Protein AF-J7MDX9-F1 (afdb_monomer)

pLDDT: mean 78.47, std 15.04, range [38.56, 94.88]

Solvent-accessible surface area (backbone atoms only — not comparable to full-atom values): 7002 Å² total; per-residue (Å²): 135,82,79,70,54,36,66,68,35,64,44,52,84,77,56,64,96,89,55,83,66,74,75,50,75,91,73,46,51,62,68,53,21,54,52,19,52,42,53,51,48,54,51,50,47,63,75,47,44,64,53,86,62,56,64,63,56,51,54,45,50,56,49,44,42,72,76,39,78,84,60,76,84,70,85,69,79,59,59,88,61,76,76,77,46,70,67,52,49,53,52,48,52,52,51,52,54,53,45,53,58,47,50,55,51,50,52,53,51,51,53,62,75,72,109

Radius of gyration: 16.1 Å; Cα contacts (8 Å, |Δi|>4): 74; chains: 1; bounding box: 34×32×41 Å

Foldseek 3Di:
DPLQDLVVLLAAPDDDPDDDGDRDVVRHPPLSNLVNLLSVLVVLLQLCLCPPPCVSNVVSVVSNCVSPVPDPPPPDPSPPDPCPDPVSVVSNVVSVVVVVVVVVVVVVSVVVNVD

Sequence (115 aa):
NSQINTIKSCTSQDPGPGNCPVLESSTLDRSKCLQGIYEDLKTYKAELGNLKDLRVLTSIDDMMQALQPHSPATPQPLPSTTLGSFQARMRLCGVLHAFCLRAVTISRMLGYLSA

Organism: Coturnix japonica (NCBI:txid93934)

Mean predicted aligned error: 9.0 Å

Nearest PDB structures (foldseek):
  2m0m-assembly1_B  TM=3.099E-01  e=9.095E+00  Trichonephila antipodiana

Secondary structure (DSSP, 8-state):
-----HHHHTS-S-PPTTSPPP--GGG--HHHHHHHHHHHHHHHHHHHTT-S-HHHHHHHHHHHHHH-TTS-----------TTSHHHHHHHHHHHHHHHHHHHHHHHHHHHHH-

Structure (mmCIF, N/CA/C/O backbone):
data_AF-J7MDX9-F1
#
_entry.id   AF-J7MDX9-F1
#
loop_
_atom_site.group_PDB
_atom_site.id
_atom_site.type_symbol
_atom_site.label_atom_id
_atom_site.label_alt_id
_atom_site.label_comp_id
_atom_site.label_asym_id
_atom_site.label_entity_id
_atom_site.label_seq_id
_atom_site.pdbx_PDB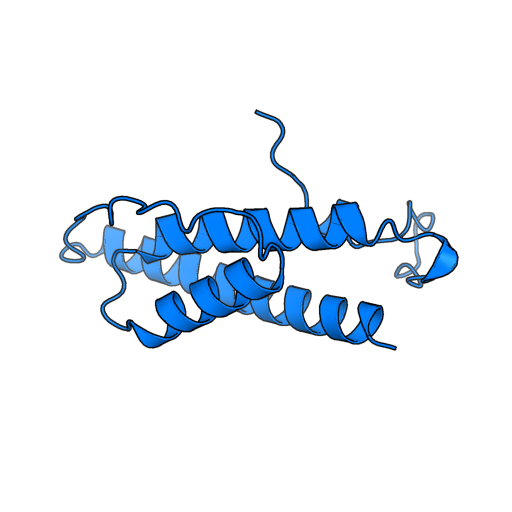_ins_code
_atom_site.Cartn_x
_atom_site.Cartn_y
_atom_site.Cartn_z
_atom_site.occupancy
_atom_site.B_iso_or_equiv
_atom_site.auth_seq_id
_atom_site.auth_comp_id
_atom_site.auth_asym_id
_atom_site.auth_atom_id
_atom_site.pdbx_PDB_model_num
ATOM 1 N N . ASN A 1 1 ? 15.351 6.995 10.279 1.00 38.56 1 ASN A N 1
ATOM 2 C CA . ASN A 1 1 ? 13.975 6.683 9.842 1.00 38.56 1 ASN A CA 1
ATOM 3 C C . ASN A 1 1 ? 13.872 6.971 8.345 1.00 38.56 1 ASN A C 1
ATOM 5 O O . ASN A 1 1 ? 13.434 8.042 7.952 1.00 38.56 1 ASN A O 1
ATOM 9 N N . SER A 1 2 ? 14.418 6.092 7.503 1.00 48.19 2 SER A N 1
ATOM 10 C CA . SER A 1 2 ? 14.397 6.251 6.043 1.00 48.19 2 SER A CA 1
ATOM 11 C C . SER A 1 2 ? 13.103 5.639 5.517 1.00 48.19 2 SER A C 1
ATOM 13 O O . SER A 1 2 ? 13.032 4.431 5.306 1.00 48.19 2 SER A O 1
ATOM 15 N N . GLN A 1 3 ? 12.063 6.459 5.381 1.00 60.03 3 GLN A N 1
ATOM 16 C CA . GLN A 1 3 ? 10.793 6.033 4.801 1.00 60.03 3 GLN A CA 1
ATOM 17 C C . GLN A 1 3 ? 11.065 5.549 3.367 1.00 60.03 3 GLN A C 1
ATOM 19 O O . GLN A 1 3 ? 11.527 6.327 2.529 1.00 60.03 3 GLN A O 1
ATOM 24 N N . ILE A 1 4 ? 10.876 4.253 3.104 1.00 66.88 4 ILE A N 1
ATOM 25 C CA . ILE A 1 4 ? 11.106 3.689 1.771 1.00 66.88 4 ILE A CA 1
ATOM 26 C C . ILE A 1 4 ? 10.093 4.326 0.820 1.00 66.88 4 ILE A C 1
ATOM 28 O O . ILE A 1 4 ? 8.889 4.288 1.054 1.00 66.88 4 ILE A O 1
ATOM 32 N N . ASN A 1 5 ? 10.581 4.941 -0.256 1.00 79.00 5 ASN A N 1
ATOM 33 C CA . ASN A 1 5 ? 9.716 5.484 -1.292 1.00 79.00 5 ASN A CA 1
ATOM 34 C C . ASN A 1 5 ? 9.469 4.399 -2.341 1.00 79.00 5 ASN A C 1
ATOM 36 O O . ASN A 1 5 ? 10.253 4.258 -3.275 1.00 79.00 5 ASN A O 1
ATOM 40 N N . THR A 1 6 ? 8.372 3.655 -2.197 1.00 82.94 6 THR A N 1
ATOM 41 C CA . THR A 1 6 ? 8.011 2.552 -3.103 1.00 82.94 6 THR A CA 1
ATOM 42 C C . THR A 1 6 ? 7.943 2.971 -4.562 1.00 82.94 6 THR A C 1
ATOM 44 O O . THR A 1 6 ? 8.329 2.198 -5.424 1.00 82.94 6 THR A O 1
ATOM 47 N N . ILE A 1 7 ? 7.520 4.206 -4.859 1.00 80.56 7 ILE A N 1
ATOM 48 C CA . ILE A 1 7 ? 7.485 4.699 -6.242 1.00 80.56 7 ILE A CA 1
ATOM 49 C C . ILE A 1 7 ? 8.907 4.740 -6.794 1.00 80.56 7 ILE A C 1
ATOM 51 O O . ILE A 1 7 ? 9.163 4.145 -7.832 1.00 80.56 7 ILE A O 1
ATOM 55 N N . LYS A 1 8 ? 9.847 5.360 -6.074 1.00 80.12 8 LYS A N 1
ATOM 56 C CA . LYS A 1 8 ? 11.260 5.395 -6.483 1.00 80.12 8 LYS A CA 1
ATOM 57 C C . LYS A 1 8 ? 11.887 4.002 -6.528 1.00 80.12 8 LYS A C 1
ATOM 59 O O . LYS A 1 8 ? 12.674 3.729 -7.421 1.00 80.12 8 LYS A O 1
ATOM 64 N N . SER A 1 9 ? 11.536 3.122 -5.592 1.00 82.56 9 SER A N 1
ATOM 65 C CA . SER A 1 9 ? 12.040 1.744 -5.571 1.00 82.56 9 SER A CA 1
ATOM 66 C C . SER A 1 9 ? 11.495 0.883 -6.713 1.00 82.56 9 SER A C 1
ATOM 68 O O . SER A 1 9 ? 12.135 -0.096 -7.079 1.00 82.56 9 SER A O 1
ATOM 70 N N . CYS A 1 10 ? 10.322 1.225 -7.251 1.00 80.75 10 CYS A N 1
ATOM 71 C CA . CYS A 1 10 ? 9.627 0.481 -8.300 1.00 80.75 10 CYS A CA 1
ATOM 72 C C . CYS A 1 10 ? 9.632 1.190 -9.667 1.00 80.75 10 CYS A C 1
ATOM 74 O O . CYS A 1 10 ? 8.879 0.798 -10.553 1.00 80.7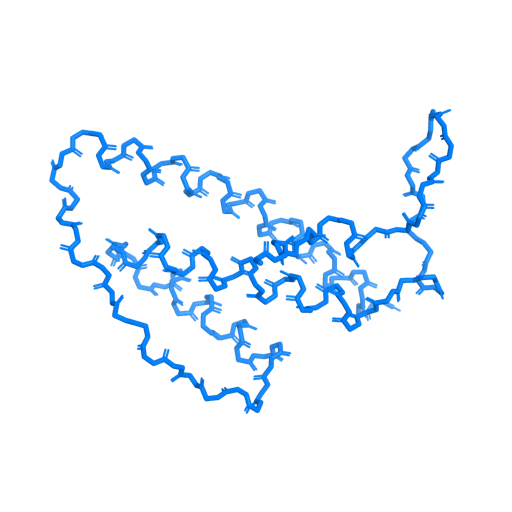5 10 CYS A O 1
ATOM 76 N N . THR A 1 11 ? 10.435 2.242 -9.854 1.00 74.69 11 THR A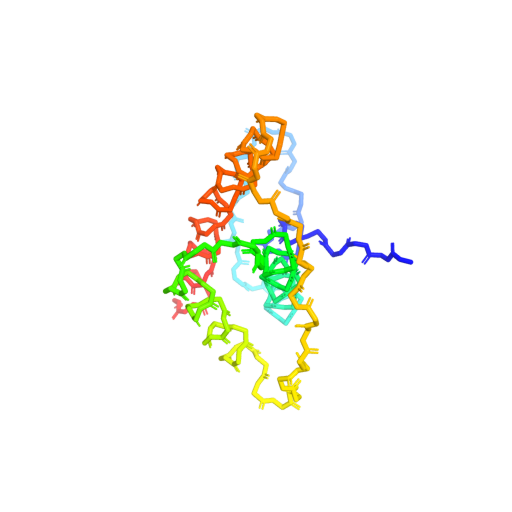 N 1
ATOM 77 C CA . THR A 1 11 ? 10.566 2.966 -11.132 1.00 74.69 11 THR A CA 1
ATOM 78 C C . THR A 1 11 ? 12.022 2.999 -11.590 1.00 74.69 11 THR A C 1
ATOM 80 O O . THR A 1 11 ? 12.935 2.921 -10.768 1.00 74.69 11 THR A O 1
ATOM 83 N N . SER A 1 12 ? 12.248 3.070 -12.906 1.00 63.66 12 SER A N 1
ATOM 84 C CA . SER A 1 12 ? 13.583 3.282 -13.479 1.00 63.66 12 SER A CA 1
ATOM 85 C C . SER A 1 12 ? 14.109 4.676 -13.111 1.00 63.66 12 SER A C 1
ATOM 87 O O . SER A 1 12 ? 13.332 5.594 -12.835 1.00 63.66 12 SER A O 1
ATOM 89 N N . GLN A 1 13 ? 15.437 4.841 -13.062 1.00 57.94 13 GLN A N 1
ATOM 90 C CA . GLN A 1 13 ? 16.036 6.152 -12.800 1.00 57.94 13 GLN A CA 1
ATOM 91 C C . GLN A 1 13 ? 15.681 7.142 -13.917 1.00 57.94 13 GLN A C 1
ATOM 93 O O . GLN A 1 13 ? 15.915 6.867 -15.087 1.00 57.94 13 GLN A O 1
ATOM 98 N N . ASP A 1 14 ? 15.108 8.266 -13.483 1.00 55.81 14 ASP A N 1
ATOM 99 C CA . ASP A 1 14 ? 14.902 9.552 -14.160 1.00 55.81 14 ASP A CA 1
ATOM 100 C C . ASP A 1 14 ? 14.908 9.522 -15.705 1.00 55.81 14 ASP A C 1
ATOM 102 O O . ASP A 1 14 ? 15.960 9.695 -16.330 1.00 55.81 14 ASP A O 1
ATOM 106 N N . PRO A 1 15 ? 13.746 9.348 -16.364 1.00 54.62 15 PRO A N 1
ATOM 107 C CA . PRO A 1 15 ? 13.640 9.758 -17.753 1.00 54.62 15 PRO A CA 1
ATOM 108 C C . PRO A 1 15 ? 13.731 11.286 -17.734 1.00 54.62 15 PRO A C 1
ATOM 110 O O . PRO A 1 15 ? 12.965 11.942 -17.033 1.00 54.62 15 PRO A O 1
ATOM 113 N N . GLY A 1 16 ? 14.671 11.873 -18.468 1.00 56.22 16 GLY A N 1
ATOM 114 C CA . GLY A 1 16 ? 14.789 13.330 -18.537 1.00 56.22 16 GLY A CA 1
ATOM 115 C C . GLY A 1 16 ? 13.443 14.046 -18.797 1.00 56.22 16 GLY A C 1
ATOM 116 O O . GLY A 1 16 ? 12.461 13.430 -19.228 1.00 56.22 16 GLY A O 1
ATOM 117 N N . PRO A 1 17 ? 13.372 15.364 -18.554 1.00 58.25 17 PRO A N 1
ATOM 118 C CA . PRO A 1 17 ? 12.116 16.107 -18.569 1.00 58.25 17 PRO A CA 1
ATOM 119 C C . PRO A 1 17 ? 11.343 15.908 -19.883 1.00 58.25 17 PRO A C 1
ATOM 121 O O . PRO A 1 17 ? 11.812 16.298 -20.948 1.00 58.25 17 PRO A O 1
ATOM 124 N N . GLY A 1 18 ? 10.142 15.321 -19.794 1.00 61.53 18 GLY A N 1
ATOM 125 C CA . GLY A 1 18 ? 9.158 15.319 -20.884 1.00 61.53 18 GLY A CA 1
ATOM 126 C C . GLY A 1 18 ? 8.527 13.979 -21.266 1.00 61.53 18 GLY A C 1
ATOM 127 O O . GLY A 1 18 ? 7.520 14.006 -21.965 1.00 61.53 18 GLY A O 1
ATOM 128 N N . ASN A 1 19 ? 9.029 12.828 -20.802 1.00 62.19 19 ASN A N 1
ATOM 129 C CA . ASN A 1 19 ? 8.459 11.519 -21.163 1.00 62.19 19 ASN A CA 1
ATOM 130 C C . ASN A 1 19 ? 8.087 10.684 -19.930 1.00 62.19 19 ASN A C 1
ATOM 132 O O . ASN A 1 19 ? 8.798 10.692 -18.927 1.00 62.19 19 ASN A O 1
ATOM 136 N N . CYS A 1 20 ? 6.980 9.933 -20.006 1.00 61.84 20 CYS A N 1
ATOM 137 C CA . CYS A 1 20 ? 6.694 8.899 -19.012 1.00 61.84 20 CYS A CA 1
ATOM 138 C C . CYS A 1 20 ? 7.824 7.857 -19.051 1.00 61.84 20 CYS A C 1
ATOM 140 O O . CYS A 1 20 ? 8.132 7.374 -20.144 1.00 61.84 20 CYS A O 1
ATOM 142 N N . PRO A 1 21 ? 8.435 7.500 -17.905 1.00 62.38 21 PRO A N 1
ATOM 143 C CA . PRO A 1 21 ? 9.503 6.513 -17.886 1.00 62.38 21 PRO A CA 1
ATOM 144 C C . PRO A 1 21 ? 8.999 5.216 -18.491 1.00 62.38 21 PRO A C 1
ATOM 146 O O . PRO A 1 21 ? 8.018 4.644 -18.009 1.00 62.38 21 PRO A O 1
ATOM 149 N N . VAL A 1 22 ? 9.685 4.740 -19.526 1.00 62.66 22 VAL A N 1
ATOM 150 C CA . VAL A 1 22 ? 9.581 3.333 -19.885 1.00 62.66 22 VAL A CA 1
ATOM 151 C C . VAL A 1 22 ? 10.247 2.581 -18.741 1.00 62.66 22 VAL A C 1
ATOM 153 O O . VAL A 1 22 ? 11.417 2.801 -18.415 1.00 62.66 22 VAL A O 1
ATOM 156 N N . LEU A 1 23 ? 9.457 1.758 -18.059 1.00 61.53 23 LEU A N 1
ATOM 157 C 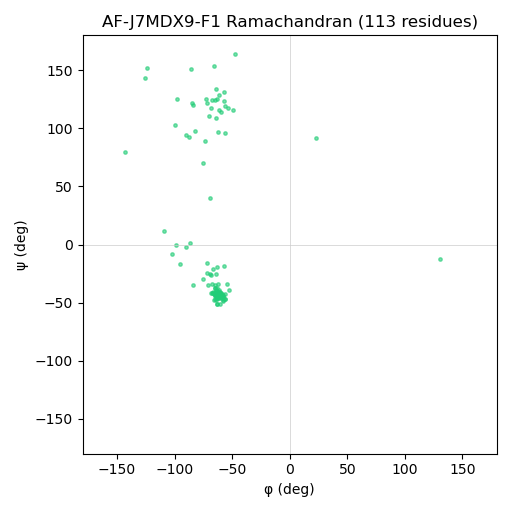CA . LEU A 1 23 ? 9.993 0.827 -17.088 1.00 61.53 23 LEU A CA 1
ATOM 158 C C . LEU A 1 23 ? 10.738 -0.227 -17.915 1.00 61.53 23 LEU A C 1
ATOM 160 O O . LEU A 1 23 ? 10.106 -0.949 -18.678 1.00 61.53 23 LEU A O 1
ATOM 164 N N . GLU A 1 24 ? 12.069 -0.250 -17.842 1.00 62.00 24 GLU A N 1
ATOM 165 C CA . GLU A 1 24 ? 12.876 -1.344 -18.388 1.00 62.00 24 GLU A CA 1
ATOM 166 C C . GLU A 1 24 ? 13.226 -2.310 -17.258 1.00 62.00 24 GLU A C 1
ATOM 168 O O . GLU A 1 24 ? 13.762 -1.912 -16.221 1.00 62.00 24 GLU A O 1
ATOM 173 N N . SER A 1 25 ? 12.899 -3.592 -17.430 1.00 60.66 25 SER A N 1
ATOM 174 C CA . SER A 1 25 ? 12.962 -4.600 -16.360 1.00 60.66 25 SER A CA 1
ATOM 175 C C . SER A 1 25 ? 14.400 -4.893 -15.947 1.00 60.66 25 SER A C 1
ATOM 177 O O . SER A 1 25 ? 14.651 -5.217 -14.790 1.00 60.66 25 SER A O 1
ATOM 179 N N . SER A 1 26 ? 15.342 -4.692 -16.868 1.00 60.00 26 SER A N 1
ATOM 180 C CA . SER A 1 26 ? 16.786 -4.860 -16.700 1.00 60.00 26 SER A CA 1
ATOM 181 C C . SER A 1 26 ? 17.417 -3.895 -15.689 1.00 60.00 26 SER A C 1
ATOM 183 O O . SER A 1 26 ? 18.454 -4.222 -15.116 1.00 60.00 26 SER A O 1
ATOM 185 N N . THR A 1 27 ? 16.811 -2.727 -15.443 1.00 68.31 27 THR A N 1
ATOM 186 C CA . THR A 1 27 ? 17.351 -1.697 -14.527 1.00 68.31 27 THR A CA 1
ATOM 187 C C . THR A 1 27 ? 16.655 -1.665 -13.166 1.00 68.31 27 THR A C 1
ATOM 189 O O . THR A 1 27 ? 17.099 -0.966 -12.251 1.00 68.31 27 THR A O 1
ATOM 192 N N . LEU A 1 28 ? 15.568 -2.425 -13.010 1.00 77.44 28 LEU A N 1
ATOM 193 C CA . LEU A 1 28 ? 14.740 -2.414 -11.814 1.00 77.44 28 LEU A CA 1
ATOM 194 C C . LEU A 1 28 ? 15.310 -3.341 -10.732 1.00 77.44 28 LEU A C 1
ATOM 196 O O . LEU A 1 28 ? 15.374 -4.559 -10.891 1.00 77.44 28 LEU A O 1
ATOM 200 N N . ASP A 1 29 ? 15.639 -2.773 -9.572 1.00 84.31 29 ASP A N 1
ATOM 201 C CA . ASP A 1 29 ? 15.979 -3.549 -8.378 1.00 84.31 29 ASP A CA 1
ATOM 202 C C . ASP A 1 29 ? 14.704 -4.170 -7.781 1.00 84.31 29 ASP A C 1
ATOM 204 O O . ASP A 1 29 ? 14.024 -3.588 -6.928 1.00 84.31 29 ASP A O 1
ATOM 208 N N . ARG A 1 30 ? 14.365 -5.375 -8.258 1.00 86.19 30 ARG A N 1
ATOM 209 C CA . ARG A 1 30 ? 13.177 -6.130 -7.831 1.00 86.19 30 ARG A CA 1
ATOM 210 C C . ARG A 1 30 ? 13.108 -6.292 -6.315 1.00 86.19 30 ARG A C 1
ATOM 212 O O . ARG A 1 30 ? 12.025 -6.169 -5.750 1.00 86.19 30 ARG A O 1
ATOM 219 N N . SER A 1 31 ? 14.242 -6.531 -5.657 1.00 87.50 31 SER A N 1
ATOM 220 C CA . SER A 1 31 ? 14.298 -6.705 -4.203 1.00 87.50 31 SER A CA 1
ATOM 221 C C . SER A 1 31 ? 13.874 -5.426 -3.479 1.00 87.50 31 SER A C 1
ATOM 223 O O . SER A 1 31 ? 12.983 -5.459 -2.627 1.00 87.50 31 SER A O 1
ATOM 225 N N . LYS A 1 32 ? 14.416 -4.267 -3.881 1.00 86.88 32 LYS A N 1
ATOM 226 C CA . LYS A 1 32 ? 14.014 -2.970 -3.308 1.00 86.88 32 LYS A CA 1
ATOM 227 C C . LYS A 1 32 ? 12.563 -2.611 -3.603 1.00 86.88 32 LYS A C 1
ATOM 229 O O . LYS A 1 32 ? 11.908 -2.036 -2.731 1.00 86.88 32 LYS A O 1
ATOM 234 N N . CYS A 1 33 ? 12.056 -2.929 -4.794 1.00 89.00 33 CYS A N 1
ATOM 235 C CA . CYS A 1 33 ? 10.650 -2.699 -5.116 1.00 89.00 33 CYS A CA 1
ATOM 236 C C . CYS A 1 33 ? 9.730 -3.529 -4.207 1.00 89.00 33 CYS A C 1
ATOM 238 O O . CYS A 1 33 ? 8.855 -2.965 -3.550 1.00 89.00 33 CYS A O 1
ATOM 240 N N . LEU A 1 34 ? 9.973 -4.840 -4.090 1.00 90.69 34 LEU A N 1
ATOM 241 C CA . LEU A 1 34 ? 9.187 -5.726 -3.222 1.00 90.69 34 LEU A CA 1
ATOM 242 C C . LEU A 1 34 ? 9.273 -5.310 -1.745 1.00 90.69 34 LEU A C 1
ATOM 244 O O . LEU A 1 34 ? 8.252 -5.295 -1.059 1.00 90.69 34 LEU A O 1
ATOM 248 N N . GLN A 1 35 ? 10.449 -4.884 -1.270 1.00 89.81 35 GLN A N 1
ATOM 249 C CA . GLN A 1 35 ? 10.604 -4.339 0.082 1.00 89.81 35 GLN A CA 1
ATOM 250 C C . GLN A 1 35 ? 9.787 -3.053 0.288 1.00 89.81 35 GLN A C 1
ATOM 252 O O . GLN A 1 35 ? 9.175 -2.875 1.339 1.00 89.81 35 GLN A O 1
ATOM 257 N N . GLY A 1 36 ? 9.748 -2.157 -0.705 1.00 90.69 36 GLY A N 1
ATOM 258 C CA . GLY A 1 36 ? 8.907 -0.958 -0.652 1.00 90.69 36 GLY A CA 1
ATOM 259 C C . GLY A 1 36 ? 7.419 -1.295 -0.567 1.00 90.69 36 GLY A C 1
ATOM 260 O O . GLY A 1 36 ? 6.708 -0.742 0.270 1.00 90.69 36 GLY A O 1
ATOM 261 N N . ILE A 1 37 ? 6.965 -2.262 -1.369 1.00 92.88 37 ILE A N 1
ATOM 262 C CA . ILE A 1 37 ? 5.583 -2.757 -1.324 1.00 92.88 37 ILE A CA 1
ATOM 263 C C . ILE A 1 37 ? 5.259 -3.316 0.069 1.00 92.88 37 ILE A C 1
ATOM 265 O O . ILE A 1 37 ? 4.214 -2.990 0.629 1.00 92.88 37 ILE A O 1
ATOM 269 N N . TYR A 1 38 ? 6.158 -4.108 0.657 1.00 92.88 38 TYR A N 1
ATOM 270 C CA . TYR A 1 38 ? 5.973 -4.650 2.004 1.00 92.88 38 TYR A CA 1
ATOM 271 C C . TYR A 1 38 ? 5.826 -3.547 3.069 1.00 92.88 38 TYR A C 1
ATOM 273 O O . TYR A 1 38 ? 4.910 -3.604 3.891 1.00 92.88 38 TYR A O 1
ATOM 281 N N . GLU A 1 39 ? 6.676 -2.515 3.047 1.00 92.19 39 GLU A N 1
ATOM 282 C CA . GLU A 1 39 ? 6.582 -1.408 4.013 1.00 92.19 39 GLU A CA 1
ATOM 283 C C . GLU A 1 39 ? 5.318 -0.551 3.827 1.00 92.19 39 GLU A C 1
ATOM 285 O O . GLU A 1 39 ? 4.735 -0.093 4.817 1.00 92.19 39 GLU A O 1
ATOM 290 N N . ASP A 1 40 ? 4.843 -0.367 2.589 1.00 93.19 40 ASP A N 1
ATOM 291 C CA . ASP A 1 40 ? 3.539 0.259 2.344 1.00 93.19 40 ASP A CA 1
ATOM 292 C C . ASP A 1 40 ? 2.419 -0.558 2.997 1.00 93.19 40 ASP A C 1
ATOM 294 O O . ASP A 1 40 ? 1.619 -0.008 3.756 1.00 93.19 40 ASP A O 1
ATOM 298 N N . LEU A 1 41 ? 2.369 -1.868 2.735 1.00 93.88 41 LEU A N 1
ATOM 299 C CA . LEU A 1 41 ? 1.342 -2.765 3.274 1.00 93.88 41 LEU A CA 1
ATOM 300 C C . LEU A 1 41 ? 1.338 -2.764 4.804 1.00 93.88 41 LEU A C 1
ATOM 302 O O . LEU A 1 41 ? 0.280 -2.614 5.415 1.00 93.88 41 LEU A O 1
ATOM 306 N N . LYS A 1 42 ? 2.519 -2.822 5.425 1.00 92.12 42 LYS A N 1
ATOM 307 C CA . LYS A 1 42 ? 2.688 -2.720 6.879 1.00 92.12 42 LYS A CA 1
ATOM 308 C C . LYS A 1 42 ? 2.154 -1.397 7.434 1.00 92.12 42 LYS A C 1
ATOM 310 O O . LYS A 1 42 ? 1.490 -1.382 8.470 1.00 92.12 42 LYS A O 1
ATOM 315 N N . THR A 1 43 ? 2.413 -0.288 6.743 1.00 91.94 43 THR A N 1
ATOM 316 C CA . THR A 1 43 ? 1.913 1.038 7.139 1.00 91.94 43 THR A CA 1
ATOM 317 C C . THR A 1 43 ? 0.389 1.101 7.048 1.00 91.94 43 THR A C 1
ATOM 319 O O . THR A 1 43 ? -0.273 1.519 7.999 1.00 91.94 43 THR A O 1
ATOM 322 N N . TYR A 1 44 ? -0.185 0.637 5.935 1.00 92.44 44 TYR A N 1
ATOM 323 C CA . TYR A 1 44 ? -1.635 0.608 5.762 1.00 92.44 44 TYR A CA 1
ATOM 324 C C . TYR A 1 44 ? -2.315 -0.340 6.747 1.00 92.44 44 TYR A C 1
ATOM 326 O O . TYR A 1 44 ? -3.363 0.022 7.270 1.00 92.44 44 TYR A O 1
ATOM 334 N N . LYS A 1 45 ? -1.718 -1.491 7.079 1.00 91.12 45 LYS A N 1
ATOM 335 C CA . LYS A 1 45 ? -2.232 -2.388 8.124 1.00 91.12 45 LYS A CA 1
ATOM 336 C C . LYS A 1 45 ? -2.383 -1.663 9.463 1.00 91.12 45 LYS A C 1
ATOM 338 O O . LYS A 1 45 ? -3.428 -1.768 10.100 1.00 91.12 45 LYS A O 1
ATOM 343 N N . ALA A 1 46 ? -1.367 -0.904 9.873 1.00 89.81 46 ALA A N 1
ATOM 344 C CA . ALA A 1 46 ? -1.394 -0.163 11.132 1.00 89.81 46 ALA A CA 1
ATOM 345 C C . ALA A 1 46 ? -2.475 0.936 11.144 1.00 89.81 46 ALA A C 1
ATOM 347 O O . ALA A 1 46 ? -3.208 1.068 12.124 1.00 89.81 46 ALA A O 1
ATOM 348 N N . GLU A 1 47 ? -2.617 1.693 10.051 1.00 89.31 47 GLU A N 1
ATOM 349 C CA . GLU A 1 47 ? -3.636 2.750 9.927 1.00 89.31 47 GLU A CA 1
ATOM 350 C C . GLU A 1 47 ? -5.064 2.187 9.806 1.00 89.31 47 GLU A C 1
ATOM 352 O O . GLU A 1 47 ? -6.020 2.766 10.326 1.00 89.31 47 GLU A O 1
ATOM 357 N N . LEU A 1 48 ? -5.215 1.040 9.141 1.00 88.88 48 LEU A N 1
ATOM 358 C CA . LEU A 1 48 ? -6.495 0.380 8.894 1.00 88.88 48 LEU A CA 1
ATOM 359 C C . LEU A 1 48 ? -6.889 -0.615 9.990 1.00 88.88 48 LEU A C 1
ATOM 361 O O . LEU A 1 48 ? -7.982 -1.165 9.917 1.00 88.88 48 LEU A O 1
ATOM 365 N N . GLY A 1 49 ? -6.067 -0.832 11.020 1.00 82.94 49 GLY A N 1
ATOM 366 C CA . GLY A 1 49 ? -6.331 -1.823 12.074 1.00 82.94 49 GLY A CA 1
ATOM 367 C C . GLY A 1 49 ? -7.659 -1.627 12.820 1.00 82.94 49 GLY A C 1
ATOM 368 O O . GLY A 1 49 ? -8.169 -2.562 13.417 1.00 82.94 49 GLY A O 1
ATOM 369 N N . ASN A 1 50 ? -8.263 -0.437 12.745 1.00 74.94 50 ASN A N 1
ATOM 370 C CA . ASN A 1 50 ? -9.596 -0.144 13.290 1.00 74.94 50 ASN A CA 1
ATOM 371 C C . ASN A 1 50 ? -10.764 -0.456 12.342 1.00 74.94 50 ASN A C 1
ATOM 373 O O . ASN A 1 50 ? -11.922 -0.166 12.665 1.00 74.94 50 ASN A O 1
ATOM 377 N N . LEU A 1 51 ? -10.491 -0.982 11.148 1.00 78.44 51 LEU A N 1
ATOM 378 C CA . LEU A 1 51 ? -11.529 -1.392 10.215 1.00 78.44 51 LEU A CA 1
ATOM 379 C C . LEU A 1 51 ? -12.344 -2.536 10.810 1.00 78.44 51 LEU A C 1
ATOM 381 O O . LEU A 1 51 ? -11.814 -3.537 11.278 1.00 78.44 51 LEU A O 1
ATOM 385 N N . LYS A 1 52 ? -13.667 -2.411 10.702 1.00 74.25 52 LYS A N 1
ATOM 386 C CA . LYS A 1 52 ? -14.579 -3.522 10.986 1.00 74.25 52 LYS A CA 1
ATOM 387 C C . LYS A 1 52 ? -14.524 -4.605 9.906 1.00 74.25 52 LYS A C 1
ATOM 389 O O . LYS A 1 52 ? -14.876 -5.747 10.179 1.00 74.25 52 LYS A O 1
ATOM 394 N N . ASP A 1 53 ? -14.127 -4.245 8.683 1.00 78.56 53 ASP A N 1
ATOM 395 C CA . ASP A 1 53 ? -13.993 -5.198 7.583 1.00 78.56 53 ASP A CA 1
ATOM 396 C C . ASP A 1 53 ? -12.648 -5.921 7.674 1.00 78.56 53 ASP A C 1
ATOM 398 O O . ASP A 1 53 ? -11.611 -5.418 7.237 1.00 78.56 53 ASP A O 1
ATOM 402 N N . LEU A 1 54 ? -12.688 -7.118 8.255 1.00 84.69 54 LEU A N 1
ATOM 403 C CA . LEU A 1 54 ? -11.511 -7.961 8.429 1.00 84.69 54 LEU A CA 1
ATOM 404 C C . LEU A 1 54 ? -10.945 -8.470 7.101 1.00 84.69 54 LEU A C 1
ATOM 406 O O . LEU A 1 54 ? -9.765 -8.790 7.052 1.00 84.69 54 LEU A O 1
ATOM 410 N N . ARG A 1 55 ? -11.727 -8.499 6.011 1.00 90.00 55 ARG A N 1
ATOM 411 C CA . ARG A 1 55 ? -11.270 -9.067 4.730 1.00 90.00 55 ARG A CA 1
ATOM 412 C C . ARG A 1 55 ? -10.103 -8.280 4.154 1.00 90.00 55 ARG A C 1
ATOM 414 O O . ARG A 1 55 ? -9.151 -8.873 3.671 1.00 90.00 55 ARG A O 1
ATOM 421 N N . VAL A 1 56 ? -10.159 -6.949 4.239 1.00 89.12 56 VAL A N 1
ATOM 422 C CA . VAL A 1 56 ? -9.070 -6.083 3.762 1.00 89.12 56 VAL A CA 1
ATOM 423 C C . VAL A 1 56 ? -7.800 -6.322 4.575 1.00 89.12 56 VAL A C 1
ATOM 425 O O . VAL A 1 56 ? -6.723 -6.429 3.998 1.00 89.12 56 VAL A O 1
ATOM 428 N N . LEU A 1 57 ? -7.926 -6.444 5.899 1.00 90.38 57 LEU A N 1
ATOM 429 C CA . LEU A 1 57 ? -6.791 -6.707 6.784 1.00 90.38 57 LEU A CA 1
ATOM 430 C C . LEU A 1 57 ? -6.181 -8.090 6.528 1.00 90.38 57 LEU A C 1
ATOM 432 O O . LEU A 1 57 ? -4.962 -8.193 6.429 1.00 90.38 57 LEU A O 1
ATOM 436 N N . THR A 1 58 ? -7.009 -9.119 6.335 1.00 91.56 58 THR A N 1
ATOM 437 C CA . THR A 1 58 ? -6.554 -10.464 5.959 1.00 91.56 58 THR A CA 1
ATOM 438 C C . THR A 1 58 ? -5.831 -10.456 4.613 1.00 91.56 58 THR A C 1
ATOM 440 O O . THR A 1 58 ? -4.727 -10.976 4.526 1.00 91.56 58 THR A O 1
ATOM 443 N N . SER A 1 59 ? -6.372 -9.788 3.589 1.00 92.88 59 SER A N 1
ATOM 444 C CA . SER A 1 59 ? -5.699 -9.694 2.285 1.00 92.88 59 SER A CA 1
ATOM 445 C C . SER A 1 59 ? -4.354 -8.964 2.355 1.00 92.88 59 SER A C 1
ATOM 447 O O . SER A 1 59 ? -3.434 -9.299 1.609 1.00 92.88 59 SER A O 1
ATOM 449 N N . ILE A 1 60 ? -4.226 -7.953 3.226 1.00 93.06 60 ILE A N 1
ATOM 450 C CA . ILE A 1 60 ? -2.941 -7.284 3.475 1.00 93.06 60 ILE A CA 1
ATOM 451 C C . ILE A 1 60 ? -1.954 -8.270 4.110 1.00 93.06 60 ILE A C 1
ATOM 453 O O . ILE A 1 60 ? -0.806 -8.331 3.673 1.00 93.06 60 ILE A O 1
ATOM 457 N N . ASP A 1 61 ? -2.400 -9.057 5.089 1.00 91.38 61 ASP A N 1
ATOM 458 C CA . ASP A 1 61 ? -1.569 -10.056 5.765 1.00 91.38 61 ASP A CA 1
ATOM 459 C C . ASP A 1 61 ? -1.084 -11.159 4.830 1.00 91.38 61 ASP A C 1
ATOM 461 O O . ASP A 1 61 ? 0.118 -11.435 4.792 1.00 91.38 61 ASP A O 1
ATOM 465 N N . ASP A 1 62 ? -1.976 -11.711 4.012 1.00 93.38 62 ASP A N 1
ATOM 466 C CA . ASP A 1 62 ? -1.632 -12.726 3.016 1.00 93.38 62 ASP A CA 1
ATOM 467 C C . ASP A 1 62 ? -0.580 -12.192 2.031 1.00 93.38 62 ASP A C 1
ATOM 469 O O . ASP A 1 62 ? 0.401 -12.868 1.709 1.00 93.38 62 ASP A O 1
ATOM 473 N N . MET A 1 63 ? -0.740 -10.942 1.584 1.00 92.38 63 MET A N 1
ATOM 474 C CA . MET A 1 63 ? 0.207 -10.305 0.670 1.00 92.38 63 MET A CA 1
ATOM 475 C C . MET A 1 63 ? 1.558 -10.035 1.343 1.00 92.38 63 MET A C 1
ATOM 477 O O . MET A 1 63 ? 2.601 -10.290 0.741 1.00 92.38 63 MET A O 1
ATOM 481 N N . MET A 1 64 ? 1.567 -9.563 2.592 1.00 92.94 64 MET A N 1
ATOM 482 C CA . MET A 1 64 ? 2.799 -9.370 3.364 1.00 92.94 64 MET A CA 1
ATOM 483 C C . MET A 1 64 ? 3.549 -10.691 3.571 1.00 92.94 64 MET A C 1
ATOM 485 O O . MET A 1 64 ? 4.767 -10.734 3.388 1.00 92.94 64 MET A O 1
ATOM 489 N N . GLN A 1 65 ? 2.834 -11.772 3.891 1.00 91.25 65 GLN A N 1
ATOM 490 C CA . GLN A 1 65 ? 3.414 -13.105 4.058 1.00 91.25 65 GLN A CA 1
ATOM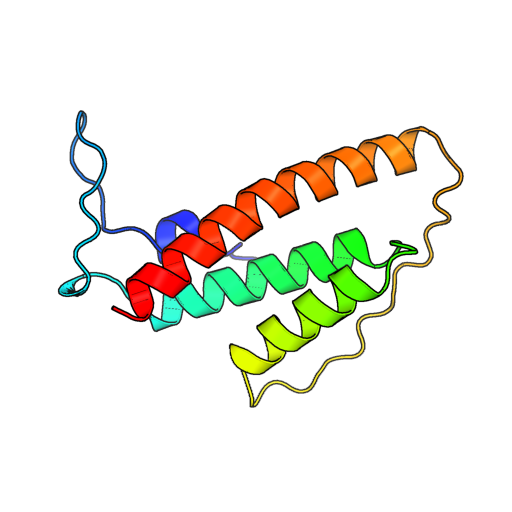 491 C C . GLN A 1 65 ? 3.991 -13.646 2.744 1.00 91.25 65 GLN A C 1
ATOM 493 O O . GLN A 1 65 ? 5.088 -14.205 2.741 1.00 91.25 65 GLN A O 1
ATOM 498 N N . ALA A 1 66 ? 3.295 -13.444 1.623 1.00 90.06 66 ALA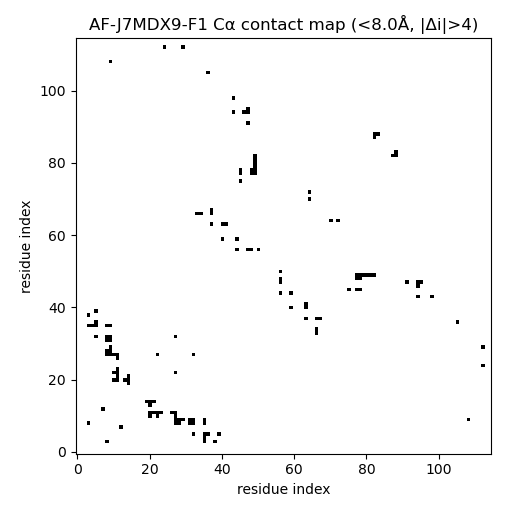 A N 1
ATOM 499 C CA . ALA A 1 66 ? 3.775 -13.855 0.305 1.00 90.06 66 ALA A CA 1
ATOM 500 C C . ALA A 1 66 ? 5.045 -13.098 -0.127 1.00 90.06 66 ALA A C 1
ATOM 502 O O . ALA A 1 66 ? 5.919 -13.676 -0.772 1.00 90.06 66 ALA A O 1
ATOM 503 N N . LEU A 1 67 ? 5.167 -11.817 0.237 1.00 87.75 67 LEU A N 1
ATOM 504 C CA . LEU A 1 67 ? 6.339 -10.993 -0.077 1.00 87.75 67 LEU A CA 1
ATOM 505 C C . LEU A 1 67 ? 7.554 -11.320 0.800 1.00 87.75 67 LEU A C 1
ATOM 507 O O . LEU A 1 67 ? 8.686 -11.156 0.344 1.00 87.75 67 LEU A O 1
ATOM 511 N N . GLN A 1 68 ? 7.345 -11.771 2.041 1.00 82.62 68 GLN A N 1
ATOM 512 C CA . GLN A 1 68 ? 8.435 -12.092 2.964 1.00 82.62 68 GLN A CA 1
ATOM 513 C C . GLN A 1 68 ? 8.120 -13.323 3.843 1.00 82.62 68 GLN A C 1
ATOM 515 O O . GLN A 1 68 ? 7.811 -13.178 5.027 1.00 82.62 68 GLN A O 1
ATOM 520 N N . PRO A 1 69 ? 8.276 -14.553 3.310 1.00 62.28 69 PRO A N 1
ATOM 521 C CA . PRO A 1 69 ? 7.860 -15.790 3.988 1.00 62.28 69 PRO A CA 1
ATOM 522 C C . PRO A 1 69 ? 8.585 -16.088 5.310 1.00 62.28 69 PRO A C 1
ATOM 524 O O . PRO A 1 69 ? 8.108 -16.886 6.112 1.00 62.28 69 PRO A O 1
ATOM 527 N N . HIS A 1 70 ? 9.755 -15.476 5.532 1.00 61.09 70 HIS A N 1
ATOM 52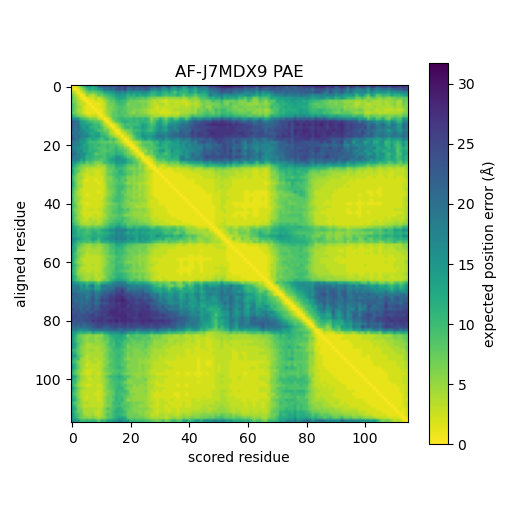8 C CA . HIS A 1 70 ? 10.607 -15.710 6.705 1.00 61.09 70 HIS A CA 1
ATOM 529 C C . HIS A 1 70 ? 10.460 -14.658 7.813 1.00 61.09 70 HIS A C 1
ATOM 531 O O . HIS A 1 70 ? 11.125 -14.770 8.842 1.00 61.09 70 HIS A O 1
ATOM 537 N N . SER A 1 71 ? 9.609 -13.645 7.631 1.00 57.31 71 SER A N 1
ATOM 538 C CA . SER A 1 71 ? 9.323 -12.676 8.690 1.00 57.31 71 SER A CA 1
ATOM 539 C C . SER A 1 71 ? 8.217 -13.226 9.591 1.00 57.31 71 SER A C 1
ATOM 541 O O . SER A 1 71 ? 7.125 -13.509 9.095 1.00 57.31 71 SER A O 1
ATOM 543 N N . PRO A 1 72 ? 8.447 -13.378 10.910 1.00 53.38 72 PRO A N 1
ATOM 544 C CA . PRO A 1 72 ? 7.379 -13.743 11.825 1.00 53.38 72 PRO A CA 1
ATOM 545 C C . PRO A 1 72 ? 6.262 -12.709 11.705 1.00 53.38 72 PRO A C 1
ATOM 547 O O . PRO A 1 72 ? 6.530 -11.504 11.776 1.00 53.38 72 PRO A O 1
ATOM 550 N N . ALA A 1 73 ? 5.021 -13.174 11.548 1.00 53.66 73 ALA A N 1
ATOM 551 C CA . ALA A 1 73 ? 3.842 -12.330 11.667 1.00 53.66 73 ALA A CA 1
ATOM 552 C C . ALA A 1 73 ? 3.886 -11.676 13.052 1.00 53.66 73 ALA A C 1
ATOM 554 O O . ALA A 1 73 ? 3.555 -12.292 14.062 1.00 53.66 73 ALA A O 1
ATOM 555 N N . THR A 1 74 ? 4.399 -10.449 13.119 1.00 52.75 74 THR A N 1
ATOM 556 C CA . THR A 1 74 ? 4.498 -9.733 14.383 1.00 52.75 74 THR A CA 1
ATOM 557 C C . THR A 1 74 ? 3.073 -9.337 14.741 1.00 52.75 74 THR A C 1
ATOM 559 O O . THR A 1 74 ? 2.439 -8.652 13.929 1.00 52.75 74 THR A O 1
ATOM 562 N N . PRO A 1 75 ? 2.537 -9.755 15.901 1.00 50.91 75 PRO A N 1
ATOM 563 C CA . PRO A 1 75 ? 1.235 -9.297 16.350 1.00 50.91 75 PRO A CA 1
ATOM 564 C C . PRO A 1 75 ? 1.331 -7.784 16.550 1.00 50.91 75 PRO A C 1
ATOM 566 O O . PRO A 1 75 ? 1.858 -7.310 17.554 1.00 50.91 75 PRO A O 1
ATOM 569 N N . GLN A 1 76 ? 0.911 -7.006 15.553 1.00 54.75 76 GLN A N 1
ATOM 570 C CA . GLN A 1 76 ? 0.784 -5.572 15.734 1.00 54.75 76 GLN A CA 1
ATOM 571 C C . GLN A 1 76 ? -0.444 -5.342 16.613 1.00 54.75 76 GLN A C 1
ATOM 573 O O . GLN A 1 76 ? -1.524 -5.829 16.267 1.00 54.75 76 GLN A O 1
ATOM 578 N N . PRO A 1 77 ? -0.304 -4.619 17.736 1.00 48.94 77 PRO A N 1
ATOM 579 C CA . PRO A 1 77 ? -1.452 -4.201 18.519 1.00 48.94 77 PRO A CA 1
ATOM 580 C C . PRO A 1 77 ? -2.387 -3.425 17.596 1.00 48.94 77 PRO A C 1
ATOM 582 O O . PRO A 1 77 ? -1.974 -2.414 17.027 1.00 48.94 77 PRO A O 1
ATOM 585 N N . LEU A 1 78 ? -3.623 -3.900 17.420 1.00 54.28 78 LEU A N 1
ATOM 586 C CA . LEU A 1 78 ? -4.650 -3.095 16.770 1.00 54.28 78 LEU A CA 1
ATOM 587 C C . LEU A 1 78 ? -4.830 -1.851 17.649 1.00 54.28 78 LEU A C 1
ATOM 589 O O . LEU A 1 78 ? -5.216 -1.999 18.812 1.00 54.28 78 LEU A O 1
ATOM 593 N N . PRO A 1 79 ? -4.518 -0.640 17.159 1.00 53.81 79 PRO A N 1
ATOM 594 C CA . PRO A 1 79 ? -4.731 0.558 17.950 1.00 53.81 79 PRO A CA 1
ATOM 595 C C . PRO A 1 79 ? -6.229 0.673 18.174 1.00 53.81 79 PRO A C 1
ATOM 597 O O . PRO A 1 79 ? -6.933 0.940 17.221 1.00 53.81 79 PRO A O 1
ATOM 600 N N . SER A 1 80 ? -6.732 0.452 19.384 1.00 50.22 80 SER A N 1
ATOM 601 C CA . SER A 1 80 ? -8.161 0.496 19.705 1.00 50.22 80 SER A CA 1
ATOM 602 C C . SER A 1 80 ? -8.652 1.944 19.770 1.00 50.22 80 SER A C 1
ATOM 604 O O . SER A 1 80 ? -8.931 2.475 20.846 1.00 50.22 80 SER A O 1
ATOM 606 N N . THR A 1 81 ? -8.716 2.620 18.627 1.00 53.72 81 THR A N 1
ATOM 607 C CA . THR A 1 81 ? -9.263 3.974 18.547 1.00 53.72 81 THR A CA 1
ATOM 608 C C . THR A 1 81 ? -10.687 3.853 18.046 1.00 53.72 81 THR A C 1
ATOM 610 O O . THR A 1 81 ? -10.930 3.633 16.861 1.00 53.72 81 THR A O 1
ATOM 613 N N . THR A 1 82 ? -11.646 3.986 18.959 1.00 60.38 82 THR A N 1
ATOM 614 C CA . THR A 1 82 ? -13.074 3.958 18.644 1.00 60.38 82 THR A CA 1
ATOM 615 C C . THR A 1 82 ? -13.370 4.897 17.473 1.00 60.38 82 THR A C 1
ATOM 617 O O . THR A 1 82 ? -13.234 6.116 17.591 1.00 60.38 82 THR A O 1
ATOM 620 N N . LEU A 1 83 ? -13.824 4.334 16.347 1.00 63.91 83 LEU A N 1
ATOM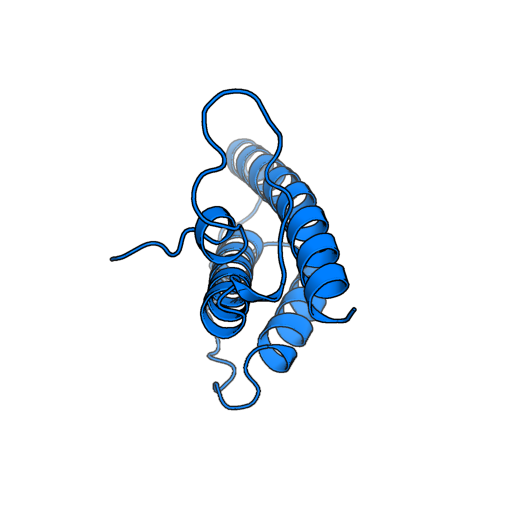 621 C CA . LEU A 1 83 ? -14.282 5.034 15.135 1.00 63.91 83 LEU A CA 1
ATOM 622 C C . LEU A 1 83 ? -15.618 5.780 15.379 1.00 63.91 83 LEU A C 1
ATOM 624 O O . LEU A 1 83 ? -16.557 5.728 14.585 1.00 63.91 83 LEU A O 1
ATOM 628 N N . GLY A 1 84 ? -15.766 6.402 16.547 1.00 70.75 84 GLY A N 1
ATOM 629 C CA . GLY A 1 84 ? -16.991 7.062 16.981 1.00 70.75 84 GLY A CA 1
ATOM 630 C C . GLY A 1 84 ? -17.111 8.484 16.442 1.00 70.75 84 GLY A C 1
ATOM 631 O O . GLY A 1 84 ? -18.212 8.909 16.101 1.00 70.75 84 GLY A O 1
ATOM 632 N N . SER A 1 85 ? -15.992 9.206 16.313 1.00 83.88 85 SER A N 1
ATOM 633 C CA . SER A 1 85 ? -15.995 10.623 15.936 1.00 83.88 85 SER A CA 1
ATOM 634 C C . SER A 1 85 ? -16.021 10.844 14.419 1.00 83.88 85 SER A C 1
ATOM 636 O O . SER A 1 85 ? -15.490 10.053 13.636 1.00 83.88 85 SER A O 1
ATOM 638 N N . PHE A 1 86 ? -16.604 11.968 13.991 1.00 89.31 86 PHE A N 1
ATOM 639 C CA . PHE A 1 86 ? -16.584 12.412 12.592 1.00 89.31 86 PHE A CA 1
ATOM 640 C C . PHE A 1 86 ? -15.153 12.548 12.049 1.00 89.31 86 PHE A C 1
ATOM 642 O O . PHE A 1 86 ? -14.856 12.078 10.953 1.00 89.31 86 PHE A O 1
ATOM 649 N N . GLN A 1 87 ? -14.241 13.107 12.849 1.00 88.25 87 GLN A N 1
ATOM 650 C CA . GLN A 1 87 ? -12.832 13.256 12.484 1.00 88.25 87 GLN A CA 1
ATOM 651 C C . GLN A 1 87 ? -12.154 11.903 12.224 1.00 88.25 87 GLN A C 1
ATOM 653 O O . GLN A 1 87 ? -11.414 11.769 11.250 1.00 88.25 87 GLN A O 1
ATOM 658 N N . ALA A 1 88 ? -12.440 10.883 13.043 1.00 85.25 88 ALA A N 1
ATOM 659 C CA . ALA A 1 88 ? -11.914 9.537 12.826 1.00 85.25 88 ALA A CA 1
ATOM 660 C C . ALA A 1 88 ? -12.439 8.928 11.515 1.00 85.25 88 ALA A C 1
ATOM 662 O O . ALA A 1 88 ? -11.674 8.313 10.774 1.00 85.25 88 ALA A O 1
ATOM 663 N N . ARG A 1 89 ? -13.717 9.160 11.177 1.00 86.56 89 ARG A N 1
ATOM 664 C CA . ARG A 1 89 ? -14.303 8.716 9.898 1.00 86.56 89 ARG A CA 1
ATOM 665 C C . ARG A 1 89 ? -13.693 9.432 8.694 1.00 86.56 89 ARG A C 1
ATOM 667 O O . ARG A 1 89 ? -13.408 8.775 7.698 1.00 86.56 89 ARG A O 1
ATOM 674 N N . MET A 1 90 ? -13.448 10.741 8.783 1.00 90.19 90 MET A N 1
ATOM 675 C CA . MET A 1 90 ? -12.762 11.483 7.716 1.00 90.19 90 MET A CA 1
ATOM 676 C C . MET A 1 90 ? -11.333 10.982 7.503 1.00 90.19 90 MET A C 1
ATOM 678 O O . MET A 1 90 ? -10.940 10.740 6.363 1.00 90.19 90 MET A O 1
ATOM 682 N N . ARG A 1 91 ? -10.572 10.766 8.588 1.00 90.06 91 ARG A N 1
ATOM 683 C CA . ARG A 1 91 ? -9.226 10.182 8.497 1.00 90.06 91 ARG A CA 1
ATOM 684 C C . ARG A 1 91 ? -9.278 8.810 7.829 1.00 90.06 91 ARG A C 1
ATOM 686 O O . ARG A 1 91 ? -8.533 8.582 6.883 1.00 90.06 91 ARG A O 1
ATOM 693 N N . LEU A 1 92 ? -10.185 7.934 8.268 1.00 88.12 92 LEU A N 1
ATOM 694 C CA . LEU A 1 92 ? -10.351 6.605 7.679 1.00 88.12 92 LEU A CA 1
ATOM 695 C C . LEU A 1 92 ? -10.678 6.675 6.181 1.00 88.12 92 LEU A C 1
ATOM 697 O O . LEU A 1 92 ? -10.077 5.951 5.395 1.00 88.12 92 LEU A O 1
ATOM 701 N N . CYS A 1 93 ? -11.587 7.565 5.775 1.00 90.69 93 CYS A N 1
ATOM 702 C CA . CYS A 1 93 ? -11.915 7.780 4.366 1.00 90.69 93 CYS A CA 1
ATOM 703 C C . CYS A 1 93 ? -10.677 8.183 3.548 1.00 90.69 93 CYS A C 1
ATOM 705 O O . CYS A 1 93 ? -10.457 7.649 2.462 1.00 90.69 93 CYS A O 1
ATOM 707 N N . GLY A 1 94 ? -9.847 9.086 4.081 1.00 93.50 94 GLY A N 1
ATOM 708 C CA . GLY A 1 94 ? -8.594 9.492 3.445 1.00 93.50 94 GLY A CA 1
ATOM 709 C C . GLY A 1 94 ? -7.603 8.335 3.296 1.00 93.50 94 GLY A C 1
ATOM 710 O O . GLY A 1 94 ? -7.063 8.130 2.209 1.00 93.50 94 GLY A O 1
ATOM 711 N N . VAL A 1 95 ? -7.415 7.540 4.356 1.00 92.75 95 VAL A N 1
ATOM 712 C CA . VAL A 1 95 ? -6.530 6.361 4.328 1.00 92.75 95 VAL A CA 1
ATOM 713 C C . VAL A 1 95 ? -7.027 5.325 3.320 1.00 92.75 95 VAL A C 1
ATOM 715 O O . VAL A 1 95 ? -6.231 4.831 2.530 1.00 92.75 95 VAL A O 1
ATOM 718 N N . LEU A 1 96 ? -8.329 5.025 3.293 1.00 92.06 96 LEU A N 1
ATOM 719 C CA . LEU A 1 96 ? -8.915 4.078 2.337 1.00 92.06 96 LEU A CA 1
ATOM 720 C C . LEU A 1 96 ? -8.727 4.536 0.888 1.00 92.06 96 LEU A C 1
ATOM 722 O O . LEU A 1 96 ? -8.347 3.737 0.036 1.00 92.06 96 LEU A O 1
ATOM 726 N N . HIS A 1 97 ? -8.945 5.821 0.605 1.00 94.88 97 HIS A N 1
ATOM 727 C CA . HIS A 1 97 ? -8.751 6.361 -0.739 1.00 94.88 97 HIS A CA 1
ATOM 728 C C . HIS A 1 97 ? -7.281 6.271 -1.180 1.00 94.88 97 HIS A C 1
ATOM 730 O O . HIS A 1 97 ? -6.986 5.822 -2.290 1.00 94.88 97 HIS A O 1
ATOM 736 N N . ALA A 1 98 ? -6.350 6.632 -0.292 1.00 94.25 98 ALA A N 1
ATOM 737 C CA . ALA A 1 98 ? -4.918 6.481 -0.540 1.00 94.25 98 ALA A CA 1
ATOM 738 C C . ALA A 1 98 ? -4.523 5.006 -0.745 1.00 94.25 98 ALA A C 1
ATOM 740 O O . ALA A 1 98 ? -3.775 4.692 -1.675 1.00 94.25 98 ALA A O 1
ATOM 741 N N . PHE A 1 99 ? -5.081 4.098 0.061 1.00 9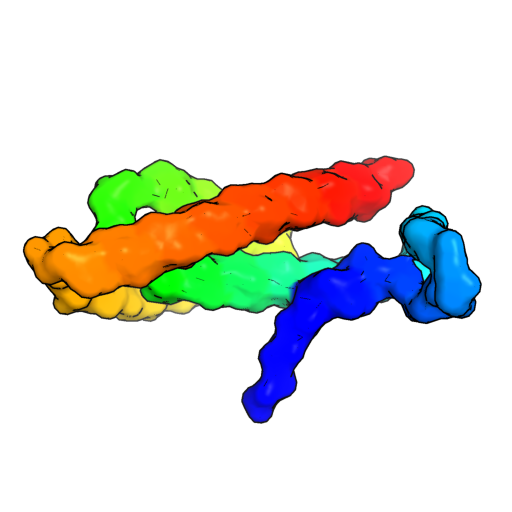3.75 99 PHE A N 1
ATOM 742 C CA . PHE A 1 99 ? -4.843 2.662 -0.049 1.00 93.75 99 PHE A CA 1
ATOM 743 C C . PHE A 1 99 ? -5.327 2.103 -1.387 1.00 93.75 99 PHE A C 1
ATOM 745 O O . PHE A 1 99 ? -4.575 1.382 -2.036 1.00 93.75 99 PHE A O 1
ATOM 752 N N . CYS A 1 100 ? -6.520 2.480 -1.858 1.00 94.38 100 CYS A N 1
ATOM 753 C CA . CYS A 1 100 ? -7.025 2.062 -3.169 1.00 94.38 100 CYS A CA 1
ATOM 754 C C . CYS A 1 100 ? -6.067 2.449 -4.307 1.00 94.38 100 CYS A C 1
ATOM 756 O O . CYS A 1 100 ? -5.723 1.614 -5.144 1.00 94.38 100 CYS A O 1
ATOM 758 N N . LEU A 1 101 ? -5.581 3.696 -4.318 1.00 93.88 101 LEU A N 1
ATOM 759 C CA . LEU A 1 101 ? -4.604 4.158 -5.312 1.00 93.88 101 LEU A CA 1
ATOM 760 C C . LEU A 1 101 ? -3.292 3.366 -5.227 1.00 93.88 101 LEU A C 1
ATOM 762 O O . LEU A 1 101 ? -2.702 2.994 -6.250 1.00 93.88 101 LEU A O 1
ATOM 766 N N . ARG A 1 102 ? -2.838 3.076 -4.003 1.00 92.88 102 ARG A N 1
ATOM 767 C CA . ARG A 1 102 ? -1.624 2.293 -3.786 1.00 92.88 102 ARG A CA 1
ATOM 768 C C . ARG A 1 102 ? -1.788 0.842 -4.222 1.00 92.88 102 ARG A C 1
ATOM 770 O O . ARG A 1 102 ? -0.897 0.336 -4.892 1.00 92.88 102 ARG A O 1
ATOM 777 N N . ALA A 1 103 ? -2.922 0.210 -3.939 1.00 92.75 103 ALA A N 1
ATOM 778 C CA . ALA A 1 103 ? -3.223 -1.162 -4.337 1.00 92.75 103 ALA A CA 1
ATOM 779 C C . ALA A 1 103 ? -3.214 -1.330 -5.864 1.00 92.75 103 ALA A C 1
ATOM 781 O O . ALA A 1 103 ? -2.612 -2.274 -6.374 1.00 92.75 103 ALA A O 1
ATOM 782 N N . VAL A 1 104 ? -3.787 -0.376 -6.609 1.00 92.38 104 VAL A N 1
ATOM 783 C CA . VAL A 1 104 ? -3.707 -0.362 -8.083 1.00 92.38 104 VAL A CA 1
ATOM 784 C C . VAL A 1 104 ? -2.255 -0.265 -8.556 1.00 92.38 104 VAL A C 1
ATOM 786 O O . VAL A 1 104 ? -1.855 -0.961 -9.488 1.00 92.38 104 VAL A O 1
ATOM 789 N N . THR A 1 105 ? -1.446 0.573 -7.905 1.00 90.12 105 THR A N 1
ATOM 790 C CA . THR A 1 105 ? -0.020 0.720 -8.235 1.00 90.12 105 THR A CA 1
ATOM 791 C C . THR A 1 105 ? 0.752 -0.570 -7.955 1.00 90.12 105 THR A C 1
ATOM 793 O O . THR A 1 105 ? 1.486 -1.035 -8.822 1.00 90.12 105 THR A O 1
ATOM 796 N N . ILE A 1 106 ? 0.543 -1.183 -6.787 1.00 91.19 106 ILE A N 1
ATOM 797 C CA . ILE A 1 106 ? 1.143 -2.467 -6.399 1.00 91.19 106 ILE A CA 1
ATOM 798 C C . ILE A 1 106 ? 0.763 -3.555 -7.405 1.00 91.19 106 ILE A C 1
ATOM 800 O O . ILE A 1 106 ? 1.642 -4.249 -7.901 1.00 91.19 106 ILE A O 1
ATOM 804 N N . SER A 1 107 ? -0.518 -3.669 -7.765 1.00 91.31 107 SER A N 1
ATOM 805 C CA . SER A 1 107 ? -0.995 -4.661 -8.735 1.00 91.31 107 SER A CA 1
ATOM 806 C C . SER A 1 107 ? -0.306 -4.517 -10.096 1.00 91.31 107 SER A C 1
ATOM 808 O O . SER A 1 107 ? 0.171 -5.509 -10.645 1.00 91.31 107 SER A O 1
ATOM 810 N N . ARG A 1 108 ? -0.173 -3.286 -10.608 1.00 88.50 108 ARG A N 1
ATOM 811 C CA . ARG A 1 108 ? 0.557 -3.015 -11.858 1.00 88.50 108 ARG A CA 1
ATOM 812 C C . ARG A 1 108 ? 2.030 -3.406 -11.759 1.00 88.50 108 ARG A C 1
ATOM 814 O O . ARG A 1 108 ? 2.544 -4.042 -12.672 1.00 88.50 108 ARG A O 1
ATOM 821 N N . MET A 1 109 ? 2.690 -3.059 -10.653 1.00 85.12 109 MET A N 1
ATOM 822 C CA . MET A 1 109 ? 4.102 -3.388 -10.441 1.00 85.12 109 MET A CA 1
ATOM 823 C C . MET A 1 109 ? 4.327 -4.894 -10.305 1.00 85.12 109 MET A C 1
ATOM 825 O O . MET A 1 109 ? 5.260 -5.422 -10.897 1.00 85.12 109 MET A O 1
ATOM 829 N N . LEU A 1 110 ? 3.460 -5.609 -9.587 1.00 86.94 110 LEU A N 1
ATOM 830 C CA . LEU A 1 110 ? 3.535 -7.067 -9.487 1.00 86.94 110 LEU A CA 1
ATOM 831 C C . LEU A 1 110 ? 3.316 -7.735 -10.847 1.00 86.94 110 LEU A C 1
ATOM 833 O O . LEU A 1 110 ? 4.066 -8.644 -11.190 1.00 86.94 110 LEU A O 1
ATOM 837 N N . GLY A 1 111 ? 2.355 -7.245 -11.638 1.00 86.50 111 GLY A N 1
ATOM 838 C CA . GLY A 1 111 ? 2.149 -7.696 -13.015 1.00 86.50 111 GLY A CA 1
ATOM 839 C C . GLY A 1 111 ? 3.403 -7.505 -13.870 1.00 86.50 111 GLY A C 1
ATOM 840 O O . GLY A 1 111 ? 3.847 -8.442 -14.527 1.00 86.50 111 GLY A O 1
ATOM 841 N N . TYR A 1 112 ? 4.030 -6.332 -13.778 1.00 82.25 112 TYR A N 1
ATOM 842 C CA . TYR A 1 112 ? 5.278 -6.032 -14.477 1.00 82.25 112 TYR A CA 1
ATOM 843 C C . TYR A 1 112 ? 6.447 -6.931 -14.045 1.00 82.25 112 TYR A C 1
ATOM 845 O O . TYR A 1 112 ? 7.211 -7.392 -14.880 1.00 82.25 112 TYR A O 1
ATOM 853 N N . LEU A 1 113 ? 6.577 -7.217 -12.747 1.00 80.75 113 LEU A N 1
ATOM 854 C CA . LEU A 1 113 ? 7.615 -8.105 -12.211 1.00 80.75 113 LEU A CA 1
ATOM 855 C C . LEU A 1 113 ? 7.388 -9.591 -12.544 1.00 80.75 113 LEU A C 1
ATOM 857 O O . LEU A 1 113 ? 8.292 -10.406 -12.337 1.00 80.75 113 LEU A O 1
ATOM 861 N N . SER A 1 114 ? 6.177 -9.962 -12.958 1.00 80.88 114 SER A N 1
ATOM 862 C CA . SER A 1 114 ? 5.808 -11.340 -13.306 1.00 80.88 114 SER A CA 1
ATOM 863 C C . SER A 1 114 ? 5.907 -11.662 -14.798 1.00 80.88 114 SER A C 1
ATOM 865 O O . SER A 1 114 ? 5.899 -12.844 -15.138 1.00 80.88 114 SER A O 1
ATOM 867 N N . ALA A 1 115 ? 5.975 -10.635 -15.650 1.00 68.81 115 ALA A N 1
ATOM 868 C CA . ALA A 1 115 ? 6.195 -10.751 -17.091 1.00 68.81 115 ALA A CA 1
ATOM 869 C C . ALA A 1 115 ? 7.684 -10.957 -17.407 1.00 68.81 115 ALA A C 1
ATOM 871 O O . ALA A 1 115 ? 7.962 -11.665 -18.399 1.00 68.81 115 ALA A O 1
#

InterPro domains:
  IPR004281 Interleukin-12 alpha [PF03039] (18-114)
  IPR009079 Four-helical cytokine-like, core [G3DSA:1.20.1250.10] (1-115)
  IPR009079 Four-helical cytokine-like, core [SSF47266] (2-115)